Protein AF-A0A8J7EDK9-F1 (afdb_monomer_lite)

Radius of gyration: 20.26 Å; chains: 1; bounding box: 47×23×72 Å

Secondary structure (DSSP, 8-state):
-----PBPTTSPBPTTSSPPPP------HHHHHHHHHHHHHTT--HHHHHHHHHTTSSPPPPPHHHH---SSS---S---

Sequence (80 aa):
MSYATSRNPEGRPSEYGETKTRVNMSLTPTSVDGLDILARTFKLSRSEFIERIGRGLIAVSVTPQMLAPEASKEEDAVAV

pLDDT: mean 80.55, std 17.32, range [39.59, 98.06]

Structure (mmCIF, N/CA/C/O backbone):
data_AF-A0A8J7EDK9-F1
#
_entry.id   AF-A0A8J7EDK9-F1
#
loop_
_atom_site.group_PDB
_atom_site.id
_atom_site.type_symbol
_atom_site.label_atom_id
_atom_site.label_alt_id
_atom_site.label_comp_id
_atom_site.label_asym_id
_atom_site.label_entity_id
_atom_site.label_seq_id
_atom_site.pdbx_PDB_ins_code
_atom_site.Cartn_x
_atom_site.Cartn_y
_atom_site.Cartn_z
_atom_site.occupancy
_atom_site.B_iso_or_equiv
_atom_site.auth_seq_id
_atom_site.auth_comp_id
_atom_site.auth_asym_id
_atom_site.auth_atom_id
_atom_site.pdbx_PDB_model_num
ATOM 1 N N . MET A 1 1 ? 0.871 2.164 -33.277 1.00 46.00 1 MET A N 1
ATOM 2 C CA . MET A 1 1 ? 1.033 3.159 -32.193 1.00 46.00 1 MET A CA 1
ATOM 3 C C . MET A 1 1 ? 2.074 2.621 -31.226 1.00 46.00 1 MET A C 1
ATOM 5 O O . MET A 1 1 ? 1.861 1.556 -30.668 1.00 46.00 1 MET A O 1
ATOM 9 N N . SER A 1 2 ? 3.230 3.277 -31.121 1.00 39.59 2 SER A N 1
ATOM 10 C CA . SER A 1 2 ? 4.323 2.878 -30.224 1.00 39.59 2 SER A CA 1
ATOM 11 C C . SER A 1 2 ? 4.123 3.574 -28.881 1.00 39.59 2 SER A C 1
ATOM 13 O O . SER A 1 2 ? 4.270 4.793 -28.816 1.00 39.59 2 SER A O 1
ATOM 15 N N . TYR A 1 3 ? 3.784 2.838 -27.822 1.00 50.28 3 TYR A N 1
ATOM 16 C CA . TYR A 1 3 ? 3.799 3.394 -26.469 1.00 50.28 3 TYR A CA 1
ATOM 17 C C . TYR A 1 3 ? 5.259 3.615 -26.074 1.00 50.28 3 TYR A C 1
ATOM 19 O O . TYR A 1 3 ? 6.023 2.657 -25.962 1.00 50.28 3 TYR A O 1
ATOM 27 N N . ALA A 1 4 ? 5.670 4.874 -25.922 1.00 52.97 4 ALA A N 1
ATOM 28 C CA . ALA A 1 4 ? 6.983 5.196 -25.386 1.00 52.97 4 ALA A CA 1
ATOM 29 C C . ALA A 1 4 ? 7.071 4.607 -23.971 1.00 52.97 4 ALA A C 1
ATOM 31 O O . ALA A 1 4 ? 6.410 5.084 -23.053 1.00 52.97 4 ALA A O 1
ATOM 32 N N . THR A 1 5 ? 7.835 3.527 -23.811 1.00 59.53 5 THR A N 1
ATOM 33 C CA . THR A 1 5 ? 8.054 2.877 -22.519 1.00 59.53 5 THR A CA 1
ATOM 34 C C . THR A 1 5 ? 8.710 3.886 -21.585 1.00 59.53 5 THR A C 1
ATOM 36 O O . THR A 1 5 ? 9.876 4.236 -21.786 1.00 59.53 5 THR A O 1
ATOM 39 N N . SER A 1 6 ? 7.979 4.380 -20.583 1.00 66.31 6 SER A N 1
ATOM 40 C CA . SER A 1 6 ? 8.598 5.247 -19.585 1.00 66.31 6 SER A CA 1
ATOM 41 C C . SER A 1 6 ? 9.627 4.432 -18.800 1.00 66.31 6 SER A C 1
ATOM 43 O O . SER A 1 6 ? 9.401 3.277 -18.421 1.00 66.31 6 SER A O 1
ATOM 45 N N . ARG A 1 7 ? 10.814 5.012 -18.641 1.00 65.00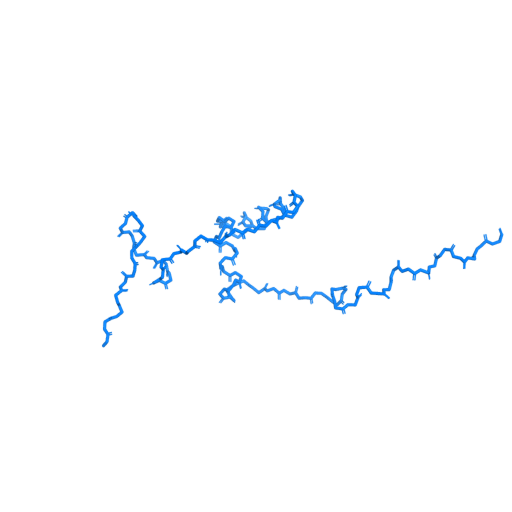 7 ARG A N 1
ATOM 46 C CA . ARG A 1 7 ? 11.913 4.411 -17.891 1.00 65.00 7 ARG A CA 1
ATOM 47 C C . ARG A 1 7 ? 12.004 5.105 -16.543 1.00 65.00 7 ARG A C 1
ATOM 49 O O . ARG A 1 7 ? 11.827 6.320 -16.458 1.00 65.00 7 ARG A O 1
ATOM 56 N N . ASN A 1 8 ? 12.285 4.341 -15.496 1.00 66.81 8 ASN A N 1
ATOM 57 C CA . ASN A 1 8 ? 12.623 4.911 -14.201 1.00 66.81 8 ASN A CA 1
ATOM 58 C C . ASN A 1 8 ? 13.982 5.659 -14.293 1.00 66.81 8 ASN A C 1
ATOM 60 O O . ASN A 1 8 ? 14.707 5.501 -15.282 1.00 66.81 8 ASN A O 1
ATOM 64 N N . PRO A 1 9 ? 14.367 6.460 -13.281 1.00 64.44 9 PRO A N 1
ATOM 65 C CA . PRO A 1 9 ? 15.654 7.171 -13.272 1.00 64.44 9 PRO A CA 1
ATOM 66 C C . PRO A 1 9 ? 16.894 6.267 -13.417 1.00 64.44 9 PRO A C 1
ATOM 68 O O . PRO A 1 9 ? 17.969 6.746 -13.755 1.00 64.44 9 PRO A O 1
ATOM 71 N N . GLU A 1 10 ? 16.744 4.960 -13.197 1.00 68.75 10 GLU A N 1
ATOM 72 C CA . GLU A 1 10 ? 17.789 3.935 -13.313 1.00 68.75 10 GLU A CA 1
ATOM 73 C C . GLU A 1 10 ? 17.794 3.256 -14.700 1.00 68.75 10 GLU A C 1
ATOM 75 O O . GLU A 1 10 ? 18.500 2.272 -14.917 1.00 68.75 10 GLU A O 1
ATOM 80 N N . GLY A 1 11 ? 16.982 3.745 -15.646 1.00 65.38 11 GLY A N 1
ATOM 81 C CA . GLY A 1 11 ? 16.897 3.237 -17.017 1.00 65.38 11 GLY A CA 1
ATOM 82 C C . GLY A 1 11 ? 16.094 1.943 -17.188 1.00 65.38 11 GLY A C 1
ATOM 83 O O . GLY A 1 11 ? 16.011 1.432 -18.307 1.00 65.38 11 GLY A O 1
ATOM 84 N N . ARG A 1 12 ? 15.478 1.416 -16.124 1.00 66.75 12 ARG A N 1
ATOM 85 C CA . ARG A 1 12 ? 14.621 0.222 -16.170 1.00 66.75 12 ARG A CA 1
ATOM 86 C C . ARG A 1 12 ? 13.219 0.591 -16.664 1.00 66.75 12 ARG A C 1
ATOM 88 O O . ARG A 1 12 ? 12.734 1.673 -16.325 1.00 66.75 12 ARG A O 1
ATOM 95 N N . PRO A 1 13 ? 12.546 -0.277 -17.439 1.00 64.44 13 PRO A N 1
ATOM 96 C CA . PRO A 1 13 ? 11.140 -0.082 -17.780 1.00 64.44 13 PRO A CA 1
ATOM 97 C C . PRO A 1 13 ? 10.318 0.097 -16.503 1.00 64.44 13 PRO A C 1
ATOM 99 O O . PRO A 1 13 ? 10.478 -0.681 -15.561 1.00 64.44 13 PRO A O 1
ATOM 102 N N . SER A 1 14 ? 9.462 1.117 -16.456 1.00 70.69 14 SER A N 1
ATOM 103 C CA . SER A 1 14 ? 8.461 1.190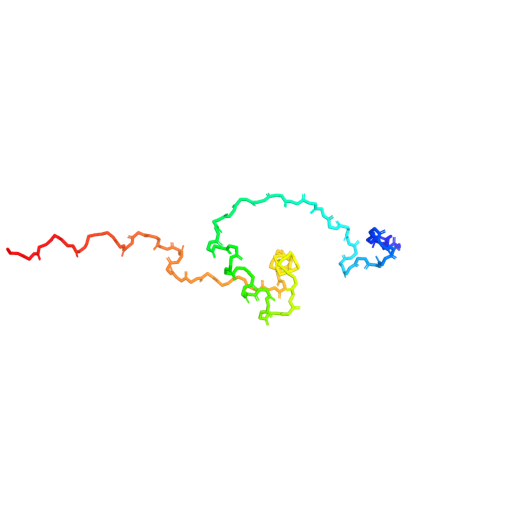 -15.396 1.00 70.69 14 SER A CA 1
ATOM 104 C C . SER A 1 14 ? 7.540 -0.026 -15.488 1.00 70.69 14 SER A C 1
ATOM 106 O O . SER A 1 14 ? 7.075 -0.354 -16.581 1.00 70.69 14 SER A O 1
ATOM 108 N N . GLU A 1 15 ? 7.266 -0.673 -14.351 1.00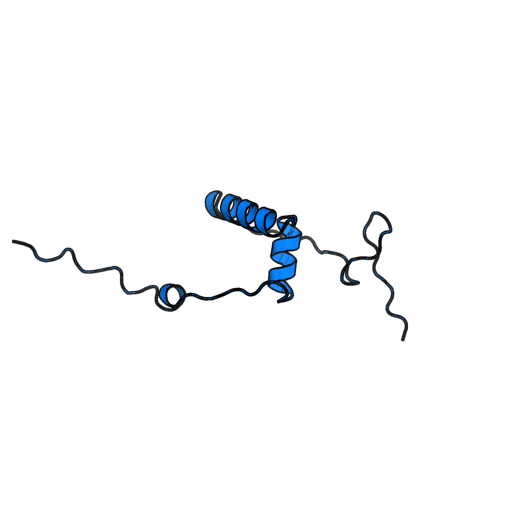 76.25 15 GLU A N 1
ATOM 109 C CA . GLU A 1 15 ? 6.406 -1.864 -14.251 1.00 76.25 15 GLU A CA 1
ATOM 110 C C . GLU A 1 15 ? 5.037 -1.641 -14.910 1.00 76.25 15 GLU A C 1
ATOM 112 O O . GLU A 1 15 ? 4.506 -2.539 -15.557 1.00 76.25 15 GLU A O 1
ATOM 117 N N . TYR A 1 16 ? 4.517 -0.413 -14.836 1.00 84.06 16 TYR A N 1
ATOM 118 C CA . TYR A 1 16 ? 3.210 -0.042 -15.383 1.00 84.06 16 TYR A CA 1
ATOM 119 C C . TYR A 1 16 ? 3.296 0.897 -16.590 1.00 84.06 16 TYR A C 1
ATOM 121 O O . TYR A 1 16 ? 2.300 1.496 -16.983 1.00 84.06 16 TYR A O 1
ATOM 129 N N . GLY A 1 17 ? 4.484 1.075 -17.176 1.00 82.94 17 GLY A N 1
ATOM 130 C CA . GLY A 1 17 ? 4.670 1.970 -18.319 1.00 82.94 17 GLY A CA 1
ATOM 131 C C . GLY A 1 17 ? 4.542 3.463 -17.992 1.00 82.94 17 GLY A C 1
ATOM 132 O O . GLY A 1 17 ? 4.680 4.282 -18.900 1.00 82.94 17 GLY A O 1
ATOM 133 N N . GLU A 1 18 ? 4.406 3.843 -16.717 1.00 83.62 18 GLU A N 1
ATOM 134 C CA . GLU A 1 18 ? 4.296 5.232 -16.234 1.00 83.62 18 GLU A CA 1
ATOM 135 C C . GLU A 1 18 ? 5.372 5.571 -15.191 1.00 83.62 18 GLU A C 1
ATOM 137 O O . GLU A 1 18 ? 5.690 4.756 -14.326 1.00 83.62 18 GLU A O 1
ATOM 142 N N . THR A 1 19 ? 5.914 6.789 -15.204 1.00 85.12 19 THR A N 1
ATOM 143 C CA . THR A 1 19 ? 6.837 7.223 -14.145 1.00 85.12 19 THR A CA 1
ATOM 144 C C . THR A 1 19 ? 6.055 7.567 -12.879 1.00 85.12 19 THR A C 1
ATOM 146 O O . THR A 1 19 ? 5.119 8.366 -12.918 1.00 85.12 19 THR A O 1
ATOM 149 N N . LYS A 1 20 ? 6.464 7.005 -11.734 1.00 85.94 20 LYS A N 1
ATOM 150 C CA . LYS A 1 20 ? 5.859 7.329 -10.433 1.00 85.94 20 LYS A CA 1
ATOM 151 C C . LYS A 1 20 ? 5.997 8.829 -10.140 1.00 85.94 20 LYS A C 1
ATOM 153 O O . LYS A 1 20 ? 7.094 9.380 -10.223 1.00 85.94 20 LYS A O 1
ATOM 158 N N . THR A 1 21 ? 4.900 9.472 -9.745 1.00 90.06 21 THR A N 1
ATOM 159 C CA . THR A 1 21 ? 4.896 10.865 -9.266 1.00 90.06 21 THR A CA 1
ATOM 160 C C . THR A 1 21 ? 4.890 10.888 -7.740 1.00 90.06 21 THR A C 1
ATOM 162 O O . THR A 1 21 ? 4.237 10.063 -7.102 1.00 90.06 21 THR A O 1
ATOM 165 N N . ARG A 1 22 ? 5.623 11.825 -7.128 1.00 90.69 22 ARG A N 1
ATOM 166 C CA . ARG A 1 22 ? 5.657 11.963 -5.667 1.00 90.69 22 ARG A CA 1
ATOM 167 C C . ARG A 1 22 ? 4.349 12.571 -5.160 1.00 90.69 22 ARG A C 1
ATOM 169 O O . ARG A 1 22 ? 4.015 13.695 -5.519 1.00 90.69 22 ARG A O 1
ATOM 176 N N . VAL A 1 23 ? 3.668 11.852 -4.271 1.00 92.56 23 VAL A N 1
ATOM 177 C CA . VAL A 1 23 ? 2.474 12.314 -3.551 1.00 92.56 23 VAL A CA 1
ATOM 178 C C . VAL A 1 23 ? 2.788 12.318 -2.054 1.00 92.56 23 VAL A C 1
ATOM 180 O O . VAL A 1 23 ? 3.330 11.341 -1.538 1.00 92.56 23 VAL A O 1
ATOM 183 N N . ASN A 1 24 ? 2.493 13.420 -1.360 1.00 94.38 24 ASN A N 1
ATOM 184 C CA . ASN A 1 24 ? 2.689 13.536 0.088 1.00 94.38 24 ASN A CA 1
ATOM 185 C C . ASN A 1 24 ? 1.361 13.291 0.819 1.00 94.38 24 ASN A C 1
ATOM 187 O O . ASN A 1 24 ? 0.321 13.785 0.391 1.00 94.38 24 ASN A O 1
ATOM 191 N N . MET A 1 25 ? 1.409 12.560 1.933 1.00 93.75 25 MET A N 1
ATOM 192 C CA . MET A 1 25 ? 0.246 12.216 2.752 1.00 93.75 25 MET A CA 1
ATOM 193 C C . MET A 1 25 ? 0.630 12.190 4.233 1.00 93.75 25 MET A C 1
ATOM 195 O O . MET A 1 25 ? 1.674 11.645 4.593 1.00 93.75 25 MET A O 1
ATOM 199 N N . SER A 1 26 ? -0.215 12.776 5.080 1.00 96.62 26 SER A N 1
ATOM 200 C CA . SER A 1 26 ? -0.047 12.765 6.536 1.00 96.62 26 SER A CA 1
ATOM 201 C C . SER A 1 26 ? -0.839 11.607 7.132 1.00 96.62 26 SER A C 1
ATOM 203 O O . SER A 1 26 ? -2.034 11.484 6.876 1.00 96.62 26 SER A O 1
ATOM 205 N N . LEU A 1 27 ? -0.182 10.769 7.932 1.00 96.44 27 LEU A N 1
ATOM 206 C CA . LEU A 1 27 ? -0.778 9.622 8.616 1.00 96.44 27 LEU A CA 1
ATOM 207 C C . LEU A 1 27 ? -0.335 9.591 10.079 1.00 96.44 27 LEU A C 1
ATOM 209 O O . LEU A 1 27 ? 0.738 10.092 10.418 1.00 96.44 27 LEU A O 1
ATOM 213 N N . THR A 1 28 ? -1.136 8.965 10.940 1.00 98.06 28 THR A N 1
ATOM 214 C CA . THR A 1 28 ? -0.714 8.666 12.314 1.00 98.06 28 THR A CA 1
ATOM 215 C C . THR A 1 28 ? 0.390 7.599 12.311 1.00 98.06 28 THR A C 1
ATOM 217 O O . THR A 1 28 ? 0.418 6.761 11.403 1.00 98.06 28 THR A O 1
ATOM 220 N N . PRO A 1 29 ? 1.277 7.566 13.326 1.00 97.75 29 PRO A N 1
ATOM 221 C CA . PRO A 1 29 ? 2.300 6.523 13.438 1.00 97.75 29 PRO A CA 1
ATOM 222 C C . PRO A 1 29 ? 1.708 5.108 13.405 1.00 97.75 29 PRO A C 1
ATOM 224 O O . PRO A 1 29 ? 2.169 4.266 12.644 1.00 97.75 29 PRO A O 1
ATOM 227 N N . THR A 1 30 ? 0.599 4.887 14.119 1.00 98.00 30 THR A N 1
ATOM 228 C CA . THR A 1 30 ? -0.121 3.605 14.130 1.00 98.00 30 THR A CA 1
ATOM 229 C C . THR A 1 30 ? -0.559 3.168 12.732 1.00 98.00 30 THR A C 1
ATOM 231 O O . THR A 1 30 ? -0.401 2.004 12.369 1.00 98.00 30 THR A O 1
ATOM 234 N N . SER A 1 31 ? -1.078 4.091 11.915 1.00 97.06 31 SER A N 1
ATOM 235 C CA . SER A 1 31 ? -1.456 3.778 10.534 1.00 97.06 31 SER A CA 1
ATOM 236 C C . SER A 1 31 ? -0.239 3.458 9.664 1.00 97.06 31 SER A C 1
ATOM 238 O O . SER A 1 31 ? -0.323 2.593 8.795 1.00 97.06 31 SER A O 1
ATOM 240 N N . VAL A 1 32 ? 0.900 4.118 9.894 1.00 97.44 32 VAL A N 1
ATOM 241 C CA . VAL A 1 32 ? 2.154 3.822 9.182 1.00 97.44 32 VAL A CA 1
ATOM 242 C C . VAL A 1 32 ? 2.656 2.414 9.511 1.00 97.44 32 VAL A C 1
ATOM 244 O O . VAL A 1 32 ? 2.987 1.666 8.590 1.00 97.44 32 VAL A O 1
ATOM 247 N N . ASP A 1 33 ? 2.645 2.028 10.787 1.00 97.69 33 ASP A N 1
ATOM 248 C CA . ASP A 1 33 ? 3.057 0.690 11.226 1.00 97.69 33 ASP A CA 1
ATOM 249 C C . ASP A 1 33 ? 2.135 -0.397 10.657 1.00 97.69 33 ASP A C 1
ATOM 251 O O . ASP A 1 33 ? 2.599 -1.422 10.150 1.00 97.69 33 ASP A O 1
ATOM 255 N N . GLY A 1 34 ? 0.821 -0.147 10.660 1.00 97.69 34 GLY A N 1
ATOM 256 C CA . GLY A 1 34 ? -0.157 -1.032 10.029 1.00 97.69 34 GLY A CA 1
ATOM 257 C C . GLY A 1 34 ? 0.111 -1.228 8.534 1.00 97.69 34 GLY A C 1
ATOM 258 O O . GLY A 1 34 ? 0.121 -2.362 8.050 1.00 97.69 34 GLY A O 1
ATOM 259 N N . LEU A 1 35 ? 0.403 -0.147 7.801 1.00 97.06 35 LEU A N 1
ATOM 260 C CA . LEU A 1 35 ? 0.765 -0.224 6.382 1.00 97.06 35 LEU A CA 1
ATOM 261 C C . LEU A 1 35 ? 2.060 -1.011 6.144 1.00 97.06 35 LEU A C 1
ATOM 263 O O . LEU A 1 35 ? 2.145 -1.733 5.152 1.00 97.06 35 LEU A O 1
ATOM 267 N N . ASP A 1 36 ? 3.049 -0.915 7.034 1.00 97.75 36 ASP A N 1
ATOM 268 C CA . ASP A 1 36 ? 4.284 -1.698 6.928 1.00 97.75 36 ASP A CA 1
ATOM 269 C C . ASP A 1 36 ? 4.055 -3.191 7.119 1.00 97.75 36 ASP A C 1
ATOM 271 O O . ASP A 1 36 ? 4.611 -4.002 6.373 1.00 97.75 36 ASP A O 1
ATOM 275 N N . ILE A 1 37 ? 3.237 -3.565 8.100 1.00 98.06 37 ILE A N 1
ATOM 276 C CA . ILE A 1 37 ? 2.885 -4.965 8.351 1.00 98.06 37 ILE A CA 1
ATOM 277 C C . ILE A 1 37 ? 2.145 -5.542 7.139 1.00 98.06 37 ILE A C 1
ATOM 279 O O . ILE A 1 37 ? 2.495 -6.622 6.648 1.00 98.06 37 ILE A O 1
ATOM 283 N N . LEU A 1 38 ? 1.165 -4.802 6.612 1.00 97.12 38 LEU A N 1
ATOM 284 C CA . LEU A 1 38 ? 0.422 -5.206 5.421 1.00 97.12 38 LEU A CA 1
ATOM 285 C C . LEU A 1 38 ? 1.361 -5.341 4.218 1.00 97.12 38 LEU A C 1
ATOM 287 O O . LEU A 1 38 ? 1.433 -6.415 3.630 1.00 97.12 38 LEU A O 1
ATOM 291 N N . ALA A 1 39 ? 2.166 -4.325 3.903 1.00 97.44 39 ALA A N 1
ATOM 292 C CA . ALA A 1 39 ? 3.086 -4.371 2.765 1.00 97.44 39 ALA A CA 1
ATOM 293 C C . ALA A 1 39 ? 4.063 -5.562 2.838 1.00 97.44 39 ALA A C 1
ATOM 295 O O . ALA A 1 39 ? 4.256 -6.262 1.840 1.00 97.44 39 ALA A O 1
ATOM 296 N N . ARG A 1 40 ? 4.610 -5.868 4.027 1.00 97.56 40 ARG A N 1
ATOM 297 C CA . ARG A 1 40 ? 5.468 -7.051 4.245 1.00 97.56 40 ARG A CA 1
ATOM 298 C C . ARG A 1 40 ? 4.736 -8.364 3.985 1.00 97.56 40 ARG A C 1
ATOM 300 O O . ARG A 1 40 ? 5.332 -9.269 3.406 1.00 97.56 40 ARG A O 1
ATOM 307 N N . THR A 1 41 ? 3.460 -8.459 4.356 1.00 96.50 41 THR A N 1
ATOM 308 C CA . THR A 1 41 ? 2.625 -9.647 4.099 1.00 96.50 41 THR A CA 1
ATOM 309 C C . THR A 1 41 ? 2.511 -9.931 2.598 1.00 96.50 41 THR A C 1
ATOM 311 O O . THR A 1 41 ? 2.604 -11.080 2.174 1.00 96.50 41 THR A O 1
ATOM 314 N N . PHE A 1 42 ? 2.418 -8.880 1.779 1.00 94.69 42 PHE A N 1
ATOM 315 C CA . PHE A 1 42 ? 2.406 -8.982 0.316 1.00 94.69 42 PHE A CA 1
ATOM 316 C C . PHE A 1 42 ? 3.810 -9.050 -0.314 1.00 94.69 42 PHE A C 1
ATOM 318 O O . PHE A 1 42 ? 3.920 -9.178 -1.531 1.00 94.69 42 PHE A O 1
ATOM 325 N N . LYS A 1 43 ? 4.884 -8.988 0.491 1.00 96.81 43 LYS A N 1
ATOM 326 C CA . LYS A 1 43 ? 6.288 -8.880 0.046 1.00 96.81 43 LYS A CA 1
ATOM 327 C C . LYS A 1 43 ? 6.536 -7.674 -0.872 1.00 96.81 43 LYS A C 1
ATOM 329 O O . LYS A 1 43 ? 7.302 -7.759 -1.829 1.00 96.81 43 LYS A O 1
ATOM 334 N N . LEU A 1 44 ? 5.889 -6.551 -0.572 1.00 95.75 44 LEU A N 1
ATOM 335 C CA . LEU A 1 44 ? 5.992 -5.300 -1.321 1.00 95.75 44 LEU A CA 1
ATOM 336 C C . LEU A 1 44 ? 6.608 -4.196 -0.463 1.00 95.75 44 LEU A C 1
ATOM 338 O O . LEU A 1 44 ? 6.595 -4.248 0.767 1.00 95.75 44 LEU A O 1
ATOM 342 N N . SER A 1 45 ? 7.112 -3.155 -1.124 1.00 95.31 45 SER A N 1
ATOM 343 C CA . SER A 1 45 ? 7.360 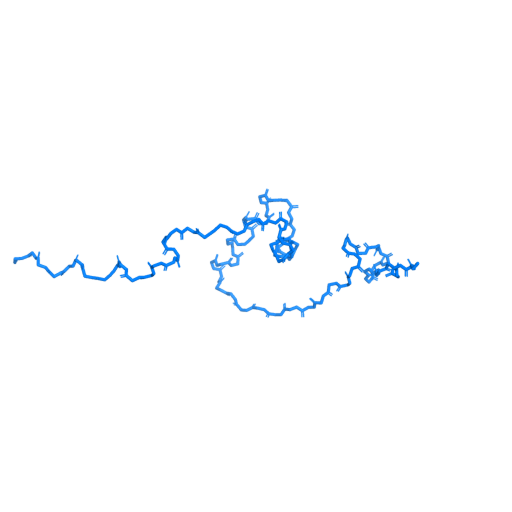-1.886 -0.443 1.00 95.31 45 SER A CA 1
ATOM 344 C C . SER A 1 45 ? 6.028 -1.212 -0.097 1.00 95.31 45 SER A C 1
ATOM 346 O O . SER A 1 45 ? 5.005 -1.456 -0.740 1.00 95.31 45 SER A O 1
ATOM 348 N N . ARG A 1 46 ? 6.037 -0.315 0.895 1.00 95.88 46 ARG A N 1
ATOM 349 C CA . ARG A 1 46 ? 4.840 0.439 1.297 1.00 95.88 46 ARG A CA 1
ATOM 350 C C . ARG A 1 46 ? 4.216 1.210 0.129 1.00 95.88 46 ARG A C 1
ATOM 352 O O . ARG A 1 46 ? 3.004 1.193 -0.040 1.00 95.88 46 ARG A O 1
ATOM 359 N N . SER A 1 47 ? 5.036 1.870 -0.689 1.00 94.19 47 SER A N 1
ATOM 360 C CA . SER A 1 47 ? 4.554 2.640 -1.841 1.00 94.19 47 SER A CA 1
ATOM 361 C C . SER A 1 47 ? 3.992 1.751 -2.949 1.00 94.19 47 SER A C 1
ATOM 363 O O . SER A 1 47 ? 2.987 2.114 -3.547 1.00 94.19 47 SER A O 1
ATOM 365 N N . GLU A 1 48 ? 4.586 0.581 -3.196 1.00 94.75 48 GLU A N 1
ATOM 366 C CA . GLU A 1 48 ? 4.051 -0.378 -4.168 1.00 94.75 48 GLU A CA 1
ATOM 367 C C . GLU A 1 48 ? 2.734 -0.994 -3.687 1.00 94.75 48 GLU A C 1
ATOM 369 O O . GLU A 1 48 ? 1.796 -1.133 -4.464 1.00 94.75 48 GLU A O 1
ATOM 374 N N . PHE A 1 49 ? 2.622 -1.293 -2.391 1.00 96.38 49 PHE A N 1
ATOM 375 C CA . PHE A 1 49 ? 1.370 -1.750 -1.795 1.00 96.38 49 PHE A CA 1
ATOM 376 C C . PHE A 1 49 ? 0.234 -0.731 -2.000 1.00 96.38 49 PHE A C 1
ATOM 378 O O . PHE A 1 49 ? -0.837 -1.094 -2.485 1.00 96.38 49 PHE A O 1
ATOM 385 N N . ILE A 1 50 ? 0.485 0.553 -1.715 1.00 95.62 50 ILE A N 1
ATOM 386 C CA . ILE A 1 50 ? -0.488 1.635 -1.947 1.00 95.62 50 ILE A CA 1
ATOM 387 C C . ILE A 1 50 ? -0.808 1.807 -3.438 1.00 95.62 50 ILE A C 1
ATOM 389 O O . ILE A 1 50 ? -1.967 2.002 -3.799 1.00 95.62 50 ILE A O 1
ATOM 393 N N . GLU A 1 51 ? 0.185 1.701 -4.320 1.00 94.38 51 GLU A N 1
ATOM 394 C CA . GLU A 1 51 ? -0.042 1.812 -5.763 1.00 94.38 51 GLU A CA 1
ATOM 395 C C . GLU A 1 51 ? -0.931 0.681 -6.289 1.00 94.38 51 GLU A C 1
ATOM 397 O O . GLU A 1 51 ? -1.866 0.932 -7.049 1.00 94.38 51 GLU A O 1
ATOM 402 N N . ARG A 1 52 ? -0.716 -0.554 -5.827 1.00 95.44 52 ARG A N 1
ATOM 403 C CA . ARG A 1 52 ? -1.559 -1.699 -6.192 1.00 95.44 52 ARG A CA 1
ATOM 404 C C . ARG A 1 52 ? -2.984 -1.577 -5.667 1.00 95.44 52 ARG A C 1
ATOM 406 O O . ARG A 1 52 ? -3.900 -2.002 -6.365 1.00 95.44 52 ARG A O 1
ATOM 413 N N . ILE A 1 53 ? -3.190 -0.961 -4.501 1.00 95.88 53 ILE A N 1
ATOM 414 C CA . ILE A 1 53 ? -4.533 -0.583 -4.036 1.00 95.88 53 ILE A CA 1
ATOM 415 C C . ILE A 1 53 ? -5.172 0.410 -5.016 1.00 95.88 53 ILE A C 1
ATOM 417 O O . ILE A 1 53 ? -6.273 0.168 -5.503 1.00 95.88 53 ILE A O 1
ATOM 421 N N . GLY A 1 54 ? -4.471 1.494 -5.362 1.00 93.88 54 GLY A N 1
ATOM 422 C CA . GLY A 1 54 ? -4.984 2.519 -6.280 1.00 93.88 54 GLY A CA 1
ATOM 423 C C . GLY A 1 54 ? -5.274 2.000 -7.694 1.00 93.88 54 GLY A C 1
ATOM 424 O O . GLY A 1 54 ? -6.203 2.469 -8.344 1.00 93.88 54 GLY A O 1
ATOM 425 N N . ARG A 1 55 ? -4.518 0.996 -8.156 1.00 93.56 55 ARG A N 1
ATOM 426 C CA . ARG A 1 55 ? -4.730 0.308 -9.441 1.00 93.56 55 ARG A CA 1
ATOM 427 C C . ARG A 1 55 ? -5.780 -0.813 -9.376 1.00 93.56 55 ARG A C 1
ATOM 429 O O . ARG A 1 55 ? -6.026 -1.455 -10.392 1.00 93.56 55 ARG A O 1
ATOM 436 N N . GLY A 1 56 ? -6.372 -1.084 -8.209 1.00 94.00 56 GLY A N 1
ATOM 437 C CA . GLY A 1 56 ? -7.355 -2.159 -8.018 1.00 94.00 56 GLY A CA 1
ATOM 438 C C . GLY A 1 56 ? -6.772 -3.578 -8.053 1.00 94.00 56 GLY A C 1
ATOM 439 O O . GLY A 1 56 ? -7.519 -4.548 -8.129 1.00 94.00 56 GLY A O 1
ATOM 440 N N . LEU A 1 57 ? -5.445 -3.715 -7.986 1.00 94.25 57 LEU A N 1
ATOM 441 C CA . LEU A 1 57 ? -4.741 -5.001 -7.916 1.00 94.25 57 LEU A CA 1
ATOM 442 C C . LEU A 1 57 ? -4.789 -5.606 -6.504 1.00 94.25 57 LEU A C 1
ATOM 444 O O . LEU A 1 57 ? -4.624 -6.812 -6.336 1.00 94.25 57 LEU A O 1
ATOM 448 N N . ILE A 1 58 ? -5.015 -4.767 -5.490 1.00 95.06 58 ILE A N 1
ATOM 449 C CA . ILE A 1 58 ? -5.338 -5.171 -4.121 1.00 95.06 58 ILE A CA 1
ATOM 450 C C . ILE A 1 58 ? -6.708 -4.589 -3.787 1.00 95.06 58 ILE A C 1
ATOM 452 O O . ILE A 1 58 ? -6.901 -3.375 -3.826 1.00 95.06 58 ILE A O 1
ATOM 456 N N . ALA A 1 59 ? -7.661 -5.462 -3.467 1.00 92.75 59 ALA A N 1
ATOM 457 C CA . ALA A 1 59 ? -9.021 -5.054 -3.152 1.00 92.75 59 ALA A CA 1
ATOM 458 C C . ALA A 1 59 ? -9.101 -4.426 -1.754 1.00 92.75 59 ALA A C 1
ATOM 460 O O . ALA A 1 59 ? -8.613 -4.993 -0.775 1.00 92.75 59 ALA A O 1
ATOM 461 N N . VAL A 1 60 ? -9.774 -3.280 -1.659 1.00 90.38 60 VAL A N 1
ATOM 462 C CA . VAL A 1 60 ? -10.177 -2.692 -0.379 1.00 90.38 60 VAL A CA 1
ATOM 463 C C . VAL A 1 60 ? -11.565 -3.217 -0.052 1.00 90.38 60 VAL A C 1
ATOM 465 O O . VAL A 1 60 ? -12.519 -2.959 -0.783 1.00 90.38 60 VAL A O 1
ATOM 468 N N . SER A 1 61 ? -11.671 -3.972 1.039 1.00 88.56 61 SER A N 1
ATOM 469 C CA . SER A 1 61 ? -12.963 -4.391 1.573 1.00 88.56 61 SER A CA 1
ATOM 470 C C . SER A 1 61 ? -13.447 -3.358 2.579 1.00 88.56 61 SER A C 1
ATOM 472 O O . SER A 1 61 ? -12.702 -2.971 3.480 1.00 88.56 61 SER A O 1
ATOM 474 N N . VAL A 1 62 ? -14.693 -2.920 2.426 1.00 82.06 62 VAL A N 1
ATOM 475 C CA . VAL A 1 62 ? -15.363 -2.071 3.407 1.00 82.06 62 VAL A CA 1
ATOM 476 C C . VAL A 1 62 ? -16.154 -2.991 4.319 1.00 82.06 62 VAL A C 1
ATOM 478 O O . VAL A 1 62 ? -17.048 -3.704 3.860 1.00 82.06 62 VAL A O 1
ATOM 481 N N . THR A 1 63 ? -15.823 -3.011 5.607 1.00 83.38 63 THR A N 1
ATOM 482 C CA . THR A 1 63 ? -16.637 -3.760 6.564 1.00 83.38 63 THR A CA 1
ATOM 483 C C . THR A 1 63 ? -17.888 -2.948 6.916 1.00 83.38 63 THR A C 1
ATOM 485 O O . THR A 1 63 ? -17.834 -1.715 6.918 1.00 83.38 63 THR A O 1
ATOM 488 N N . PRO A 1 64 ? -19.031 -3.587 7.227 1.00 76.94 64 PRO A N 1
ATOM 489 C CA . PRO A 1 64 ? -20.268 -2.872 7.554 1.00 76.94 64 PRO A CA 1
ATOM 490 C C . PRO A 1 64 ? -20.111 -1.825 8.668 1.00 76.94 64 PRO A C 1
ATOM 492 O O . PRO A 1 64 ? -20.750 -0.778 8.624 1.00 76.94 64 PRO A O 1
ATOM 495 N N . GLN A 1 65 ? -19.201 -2.058 9.619 1.00 73.50 65 GLN A N 1
ATOM 496 C CA . GLN A 1 65 ? -18.883 -1.135 10.714 1.00 73.50 65 GLN A CA 1
ATOM 497 C C . GLN A 1 65 ? -18.271 0.194 10.228 1.00 73.50 65 GLN A C 1
ATOM 499 O O . GLN A 1 65 ? -18.332 1.190 10.938 1.00 73.50 65 GLN A O 1
ATOM 504 N N . MET A 1 66 ? -17.697 0.234 9.020 1.00 71.56 66 MET A N 1
ATOM 505 C CA . MET A 1 66 ? -17.122 1.444 8.414 1.00 71.56 66 MET A CA 1
ATOM 506 C C . MET A 1 66 ? -18.172 2.319 7.708 1.00 71.56 66 MET A C 1
ATOM 508 O O . MET A 1 66 ? -17.912 3.494 7.467 1.00 71.56 66 MET A O 1
ATOM 512 N N . LEU A 1 67 ? -19.343 1.765 7.363 1.00 66.69 67 LEU A N 1
ATOM 513 C CA . LEU A 1 67 ? -20.437 2.483 6.688 1.00 66.69 67 LEU A CA 1
ATOM 514 C C . LEU A 1 67 ? -21.441 3.107 7.670 1.00 66.69 67 LEU A C 1
ATOM 516 O O . LEU A 1 67 ? -22.251 3.936 7.262 1.00 66.69 67 LEU A O 1
ATOM 520 N N . ALA A 1 68 ? -21.380 2.728 8.949 1.00 65.44 68 ALA A N 1
ATOM 521 C CA . ALA A 1 68 ? -22.253 3.231 10.005 1.00 65.44 68 ALA A CA 1
ATOM 522 C C . ALA A 1 68 ? -21.434 3.592 11.263 1.00 65.44 68 ALA A C 1
ATOM 524 O O . ALA A 1 68 ? -21.370 2.797 12.199 1.00 65.44 68 ALA A O 1
ATOM 525 N N . PRO A 1 69 ? -20.801 4.779 11.311 1.00 59.72 69 PRO A N 1
ATOM 526 C CA . PRO A 1 69 ? -20.031 5.217 12.478 1.00 59.72 69 PRO A CA 1
ATOM 527 C C . PRO A 1 69 ? -20.880 5.598 13.714 1.00 59.72 69 PRO A C 1
ATOM 529 O O . PRO A 1 69 ? -20.313 5.922 14.752 1.00 59.72 69 PRO A O 1
ATOM 532 N N . GLU A 1 70 ? -22.216 5.538 13.651 1.00 60.47 70 GLU A N 1
ATOM 533 C CA . GLU A 1 70 ? -23.121 6.157 14.641 1.00 60.47 70 GLU A CA 1
ATOM 534 C C . GLU A 1 70 ? -23.871 5.156 15.548 1.00 60.47 70 GLU A C 1
ATOM 536 O O . GLU A 1 70 ? -25.066 5.310 15.783 1.00 60.47 70 GLU A O 1
ATOM 541 N N . ALA A 1 71 ? -23.220 4.106 16.059 1.00 57.50 71 ALA A N 1
ATOM 542 C CA . ALA A 1 71 ? -23.873 3.179 17.005 1.00 57.50 71 ALA A CA 1
ATOM 543 C C . ALA A 1 71 ? -22.979 2.759 18.182 1.00 57.50 71 ALA A C 1
ATOM 545 O O . ALA A 1 71 ? -23.002 1.612 18.617 1.00 57.50 71 ALA A O 1
ATOM 546 N N . SER A 1 72 ? -22.168 3.682 18.702 1.00 56.19 72 SER A N 1
ATOM 547 C CA . SER A 1 72 ? -21.422 3.449 19.947 1.00 56.19 72 SER A CA 1
ATOM 548 C C . SER A 1 72 ? -21.463 4.634 20.913 1.00 56.19 72 SER A C 1
ATOM 550 O O . SER A 1 72 ? -20.515 4.860 21.666 1.00 56.19 72 SER A O 1
ATOM 552 N N . LYS A 1 73 ? -22.547 5.412 20.899 1.00 61.50 73 LYS A N 1
ATOM 553 C CA . LYS A 1 73 ? -22.875 6.321 21.999 1.00 61.50 73 LYS A CA 1
ATOM 554 C C . LYS A 1 73 ? -24.285 5.999 22.475 1.00 61.50 73 LYS A C 1
ATOM 556 O O . LYS A 1 73 ? -25.173 5.882 21.645 1.00 61.50 73 LYS A O 1
ATOM 561 N N . GLU A 1 74 ? -24.421 5.899 23.795 1.00 58.38 74 GLU A N 1
ATOM 562 C CA . GLU A 1 74 ? -25.632 5.604 24.579 1.00 58.38 74 GLU A CA 1
ATOM 563 C C . GLU A 1 74 ? -25.911 4.125 24.882 1.00 58.38 74 GLU A C 1
ATOM 565 O O . GLU A 1 74 ? -26.895 3.584 24.415 1.00 58.38 74 GLU A O 1
ATOM 570 N N . GLU A 1 75 ? -25.100 3.516 25.754 1.00 56.50 75 GLU A N 1
ATOM 571 C CA . GLU A 1 75 ? -25.595 2.637 26.835 1.00 56.50 75 GLU A CA 1
ATOM 572 C C . GLU A 1 75 ? -24.618 2.721 28.024 1.00 56.50 75 GLU A C 1
ATOM 574 O O . GLU A 1 75 ? -23.831 1.822 28.278 1.00 56.50 75 GLU A O 1
ATOM 579 N N . ASP A 1 76 ? -24.618 3.861 28.720 1.00 52.09 76 ASP A N 1
ATOM 580 C CA . ASP A 1 76 ? -24.185 3.943 30.131 1.00 52.09 76 ASP A CA 1
ATOM 581 C C . ASP A 1 76 ? -24.999 5.018 30.880 1.00 52.09 76 ASP A C 1
ATOM 583 O O . ASP A 1 76 ? -24.550 5.692 31.805 1.00 52.09 76 ASP A O 1
ATOM 587 N N . ALA A 1 77 ? -26.253 5.191 30.457 1.00 56.72 77 ALA A N 1
ATOM 588 C CA . ALA A 1 77 ? -27.274 5.881 31.224 1.00 56.72 77 ALA A CA 1
ATOM 589 C C . ALA A 1 77 ? -28.364 4.858 31.538 1.00 56.72 77 ALA A C 1
ATOM 591 O O . ALA A 1 77 ? -29.309 4.703 30.775 1.00 56.72 77 ALA A O 1
ATOM 592 N N . VAL A 1 78 ? -28.159 4.126 32.635 1.00 53.97 78 VAL A N 1
ATOM 593 C CA . VAL A 1 78 ? -29.145 3.628 33.614 1.00 53.97 78 VAL A CA 1
ATOM 594 C C . VAL A 1 78 ? -28.603 2.329 34.215 1.00 53.97 78 VAL A C 1
ATOM 596 O O . VAL A 1 78 ? -28.795 1.242 33.683 1.00 53.97 78 VAL A O 1
ATOM 599 N N . ALA A 1 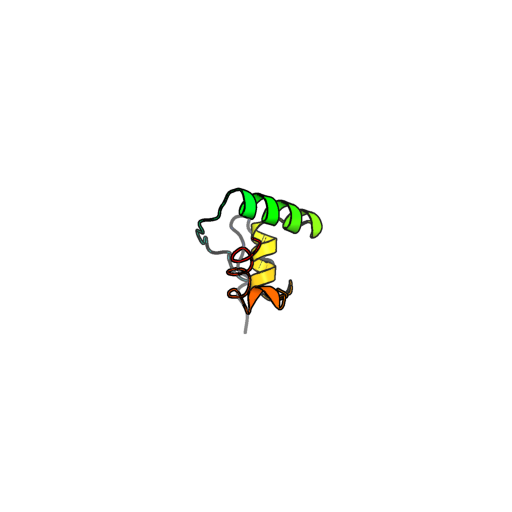79 ? -27.982 2.455 35.384 1.00 48.62 79 ALA A N 1
ATOM 600 C CA . ALA A 1 79 ? -28.027 1.425 36.414 1.00 48.62 79 ALA A CA 1
ATOM 601 C C . ALA A 1 79 ? -27.854 2.087 37.791 1.00 48.62 79 ALA A C 1
ATOM 603 O O . ALA A 1 79 ? -26.746 2.188 38.301 1.00 48.62 79 ALA A O 1
ATOM 604 N N . VAL A 1 80 ? -29.010 2.537 38.302 1.00 50.81 80 VAL A N 1
ATOM 605 C CA . VAL A 1 80 ? -29.454 2.635 39.712 1.00 50.81 80 VAL A CA 1
ATOM 606 C C . VAL A 1 80 ? -28.606 3.443 40.694 1.00 50.81 80 VAL A C 1
ATOM 608 O O . VAL A 1 80 ? -27.536 2.968 41.123 1.00 50.81 80 VAL A O 1
#

Foldseek 3Di:
DDLPQDAEPVRHGDPVSDYDDDDDDDDDPVVVVVLVVVCVVVPHDSVVVVVCPVVVVDDDDDDPCNVPVPDPPDDPPDDD

=== Feature glossary ===
Key to the feature types in this record:

Secondary structure (8-state, DSSP). Secondary structure is the local, repeating backbone conformation. DSSP classifies it into eight states by reading the hydrogen-bond network: three helix types (H, G, I), two β types (E, B), two non-regular types (T, S), and unstructured coil (-).

Backbone torsions (φ/ψ). Backbone dihedral angles. Every residue except chain termini has a φ (preceding-C → N → Cα → C) and a ψ (N → Cα → C → next-N). They are reported in degrees following the IUPAC sign convention. Secondary structure is essentially a statement about which (φ, ψ) basin each residue occupies.

Predicted aligned error. Predicted Aligned Error (PAE) is an AlphaFold confidence matrix: entry (i, j) is the expected error in the position of residue j, in ångströms, when the prediction is superimposed on the true structure at residue i. Low PAE within a block of residues means that block is internally rigid and well-predicted; high PAE between two blocks means their relative placement is uncertain even if each block individually is confident.

B-factor. B-factor (Debye–Waller factor) reflects atomic displacement in the crystal lattice. It is an experimental observable (units Å²), not a prediction; low values mean the atom is pinned down, high values mean it moves or is heterogeneous across the crystal.

Secondary structure (3-state, P-SEA). Three-state secondary structure (P-SEA) collapses the eight DSSP classes into helix (a), strand (b), and coil (c). P-SEA assigns these from Cα geometry alone — distances and angles — without requiring backbone oxygens, so it works on any Cα trace.

Sequence. Primary structure: the covalent order of the twenty standard amino acids along the backbone. Two proteins with the same sequence will (almost always) fold to the same structure; two with 30% identity often share a fold but not the details.

pLDDT. pLDDT is the predicted lDDT-Cα score: AlphaFold's confidence that the local environment of each residue (all inter-atomic distances within 15 Å) is correctly placed. It is a per-residue number between 0 and 100, with higher meaning more reliable.

InterPro / GO / CATH / organism. Functional annotations link the protein to curated databases. InterPro entries identify conserved domains and families by matching the sequence against member-database signatures (Pfam, PROSITE, CDD, …). Gene Ontology (GO) terms describe molecular function, biological process, and cellular component in a controlled vocabulary. CATH places the structure in a hierarchical fold classification (Class/Architecture/Topology/Homologous-superfamily). The organism is the source species.

Contact-map, Ramachandran, and PAE plots. Three diagnostic plots accompany the record. The Cα contact map visualizes the tertiary structure as a 2D adjacency matrix (8 Å cutoff, sequence-local contacts suppressed). The Ramachandran plot shows the distribution of backbone (φ, ψ) torsions, with points in the α and β basins reflecting secondary structure content. The PAE plot shows AlphaFold's inter-residue confidence as a color matrix.

mmCIF coordinates. The mmCIF table is the protein's shape written out atom by atom. For each backbone N, Cα, C, and carbonyl O, it records an (x, y, z) coordinate triple in Å plus the residue type, chain letter, and residue number.

Radius of gyration, Cα contacts, bounding box. Three whole-structure scalars: the radius of gyration (RMS distance of Cα from centroid, in Å), the count of Cα–Cα contacts (pairs closer than 8 Å and separated by more than four residues in sequence — i.e. tertiary, not local, contacts), and the bounding-box dimensions. Together they distinguish compact globular folds from extended fibres or disordered chains.

Foldseek 3Di. The Foldseek 3Di string encodes local tertiary geometry as a 20-letter alphabet — one character per residue — derived from the relative positions of nearby Cα atoms. Unlike the amino-acid sequence, 3Di is a direct function of the 3D structure, so two proteins with the same fold have similar 3Di strings even at low sequence identity.

Rendered structure images. Six rendered views show the 3D structure from the faces of a cube — i.e. along ±x, ±y, ±z. Rendering representation is drawn randomly per protein from cartoon (secondary-structure ribbons), sticks (backbone bonds), or molecular surface; coloring is either N→C rainbow (blue at the N-terminus through red at the C-terminus) or one color per chain.

Nearest PDB structures. The Foldseek neighbor list gives the closest experimentally determined structures in the PDB, ranked by structural alignment. TM-score near 1 means near-identical fold; near 0.3 means only rough topology match. This is how one finds what a novel AlphaFold prediction most resembles in the solved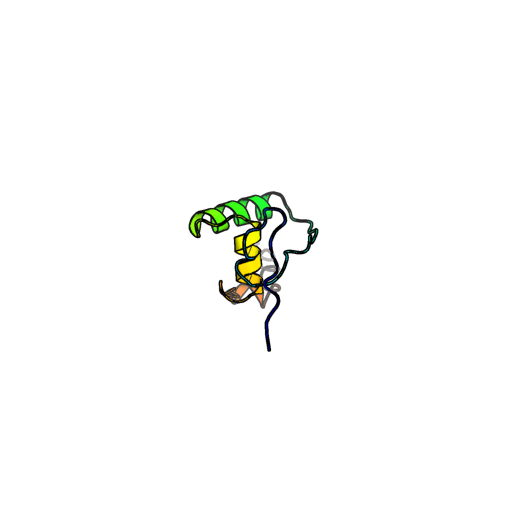-structure universe.

Solvent-accessible surface area. SASA measures how much of the protein is reachable by solvent. It is computed by rolling a water-sized probe over the atomic surface and summing the exposed area (Å²). Per-residue SASA distinguishes core (buried, low SASA) from surface (exposed, high SASA) residues; total SASA is a whole-molecule size measure.